Protein AF-A0A7S1G1P3-F1 (afdb_monomer)

Mean predicted aligned error: 8.65 Å

Solvent-accessible surface area (backbone atoms only — not comparable to full-atom values): 6107 Å² total; per-residue (Å²): 116,86,76,83,91,70,90,75,83,54,89,84,51,99,64,79,56,70,64,37,53,51,35,52,49,50,38,51,23,57,80,69,74,58,59,84,65,50,60,78,33,74,51,62,45,74,38,72,43,74,49,76,88,55,63,95,82,72,68,78,64,84,63,53,58,54,72,65,52,28,57,66,38,24,39,43,81,75,48,73,45,83,42,78,77,54,98,47,34,32,32,30,44,36,32,26,42,24,77,84

Nearest PDB structures (foldseek):
  8i9x-assembly1_LN  TM=5.330E-01  e=1.629E-01  Thermochaetoides thermophila DSM 1495
  8ir1-assembly1_U  TM=5.498E-01  e=3.308E-01  Homo sapiens
  2n51-assembly1_A  TM=3.935E-01  e=1.853E-01  Homo sapiens
  5tvo-assembly1_A  TM=5.777E-01  e=4.072E+00  Trypanosoma brucei brucei
  5tvf-assembly2_D  TM=5.691E-01  e=5.268E+00  Trypanosoma brucei brucei TREU927

pLDDT: mean 78.27, std 16.66, range [43.56, 96.25]

Sequence (100 aa):
ADPPYGVRERLDDSGSPPLAELFASVVSDRNDRTRLLRKGGRLVAFVPDRKDGMEQGEHFEGGLPSAELMRDAGLVLVDQKEQPLNLNFSRWLVVFDCVK

Structure (mmCIF, N/CA/C/O backbone):
data_AF-A0A7S1G1P3-F1
#
_entry.id   AF-A0A7S1G1P3-F1
#
loop_
_atom_site.group_PDB
_atom_site.id
_atom_site.type_symbol
_atom_site.label_atom_id
_atom_site.label_alt_id
_atom_site.label_comp_id
_atom_site.label_asym_id
_atom_site.label_entity_id
_atom_site.label_seq_id
_atom_site.pdbx_PDB_ins_code
_atom_site.Cartn_x
_atom_site.Cartn_y
_atom_site.Cartn_z
_atom_site.occupancy
_atom_site.B_iso_or_equiv
_atom_site.auth_seq_id
_atom_site.auth_comp_id
_atom_site.auth_asym_id
_atom_site.auth_atom_id
_atom_site.pdbx_PDB_model_num
ATOM 1 N N . ALA A 1 1 ? -9.854 -2.751 -6.713 1.00 47.47 1 ALA A N 1
ATOM 2 C CA . ALA A 1 1 ? -10.068 -2.320 -8.109 1.00 47.47 1 ALA A CA 1
ATOM 3 C C . ALA A 1 1 ? -8.699 -2.195 -8.761 1.00 47.47 1 ALA A C 1
ATOM 5 O O . ALA A 1 1 ? -7.776 -1.821 -8.051 1.00 47.47 1 ALA A O 1
ATOM 6 N N . ASP A 1 2 ? -8.556 -2.568 -10.034 1.00 53.44 2 ASP A N 1
ATOM 7 C CA . ASP A 1 2 ? -7.295 -2.459 -10.784 1.00 53.44 2 ASP A CA 1
ATOM 8 C C . ASP A 1 2 ? -7.208 -1.038 -11.379 1.00 53.44 2 ASP A C 1
ATOM 10 O O . ASP A 1 2 ? -8.034 -0.718 -12.240 1.00 53.44 2 ASP A O 1
ATOM 14 N N . PRO A 1 3 ? -6.351 -0.139 -10.858 1.00 53.91 3 PRO A N 1
ATOM 15 C CA . PRO A 1 3 ? -6.314 1.247 -11.313 1.00 53.91 3 PRO A CA 1
ATOM 16 C C . PRO A 1 3 ? -5.807 1.348 -12.765 1.00 53.91 3 PRO A C 1
ATOM 18 O O . PRO A 1 3 ? -5.078 0.476 -13.236 1.00 53.91 3 PRO A O 1
ATOM 21 N N . PRO A 1 4 ? -6.205 2.392 -13.514 1.00 55.41 4 PRO A N 1
ATOM 22 C CA . PRO A 1 4 ? -5.819 2.537 -14.914 1.00 55.41 4 PRO A CA 1
ATOM 23 C C . PRO A 1 4 ? -4.315 2.826 -15.070 1.00 55.41 4 PRO A C 1
ATOM 25 O O . PRO A 1 4 ? -3.849 3.901 -14.707 1.00 55.41 4 PRO A O 1
ATOM 28 N N . TYR A 1 5 ? -3.586 1.915 -15.722 1.00 55.66 5 TYR A N 1
ATOM 29 C CA . TYR A 1 5 ? -2.137 2.017 -16.009 1.00 55.66 5 TYR A CA 1
ATOM 30 C C . TYR A 1 5 ? -1.768 2.910 -17.204 1.00 55.66 5 TYR A C 1
ATOM 32 O O . TYR A 1 5 ? -0.683 2.812 -17.776 1.00 55.66 5 TYR A O 1
ATOM 40 N N . GLY A 1 6 ? -2.689 3.755 -17.654 1.00 45.62 6 GLY A N 1
ATOM 41 C CA . GLY A 1 6 ? -2.509 4.569 -18.846 1.00 45.62 6 GLY A CA 1
ATOM 42 C C . GLY A 1 6 ? -2.400 6.037 -18.483 1.00 45.62 6 GLY A C 1
ATOM 43 O O . 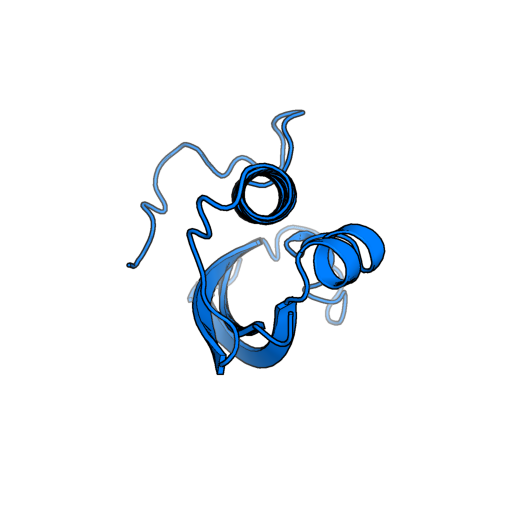GLY A 1 6 ? -3.397 6.651 -18.127 1.00 45.62 6 GLY A O 1
ATOM 44 N N . VAL A 1 7 ? -1.214 6.612 -18.684 1.00 43.56 7 VAL A N 1
ATOM 45 C CA . VAL A 1 7 ? -0.962 8.058 -18.862 1.00 43.56 7 VAL A CA 1
ATOM 46 C C . VAL A 1 7 ? -0.723 8.900 -17.593 1.00 43.56 7 VAL A C 1
ATOM 48 O O . VAL A 1 7 ? -0.089 9.942 -17.718 1.00 43.56 7 VAL A O 1
ATOM 51 N N . ARG A 1 8 ? -1.104 8.477 -16.377 1.00 46.38 8 ARG A N 1
ATOM 52 C CA . ARG A 1 8 ? -0.912 9.303 -15.153 1.00 46.38 8 ARG A CA 1
ATOM 53 C C . ARG A 1 8 ? 0.141 8.843 -14.144 1.00 46.38 8 ARG A C 1
ATOM 55 O O . ARG A 1 8 ? 0.434 9.589 -13.223 1.00 46.38 8 ARG A O 1
ATOM 62 N N . GLU A 1 9 ? 0.766 7.689 -14.340 1.00 47.19 9 GLU A N 1
ATOM 63 C CA . GLU A 1 9 ? 1.878 7.226 -13.493 1.00 47.19 9 GL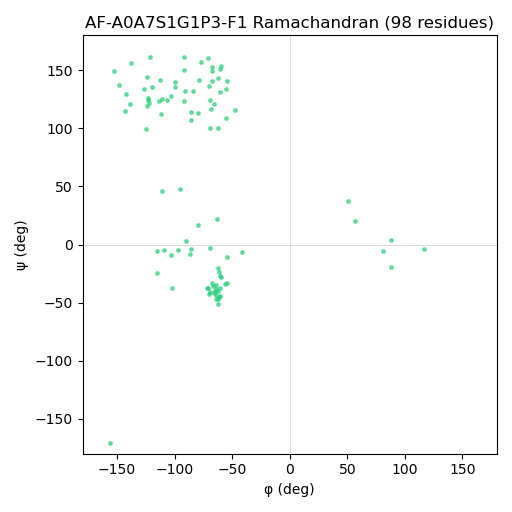U A CA 1
ATOM 64 C C . GLU A 1 9 ? 3.230 7.585 -14.123 1.00 47.19 9 GLU A C 1
ATOM 66 O O . GLU A 1 9 ? 4.132 6.757 -14.260 1.00 47.19 9 GLU A O 1
ATOM 71 N N . ARG A 1 10 ? 3.368 8.839 -14.565 1.00 45.38 10 ARG A N 1
ATOM 72 C CA . ARG A 1 10 ? 4.699 9.423 -14.697 1.00 45.38 10 ARG A CA 1
ATOM 73 C C . ARG A 1 10 ? 5.223 9.612 -13.276 1.00 45.38 10 ARG A C 1
ATOM 75 O O . ARG A 1 10 ? 4.844 10.563 -12.607 1.00 45.38 10 ARG A O 1
ATOM 82 N N . LEU A 1 11 ? 6.076 8.690 -12.826 1.00 50.81 11 LEU A N 1
ATOM 83 C CA . LEU A 1 11 ? 6.924 8.834 -11.628 1.00 50.81 11 LEU A CA 1
ATOM 84 C C . LEU A 1 11 ? 7.795 10.112 -11.679 1.00 50.81 11 LEU A C 1
ATOM 86 O O . LEU A 1 11 ? 8.416 10.492 -10.695 1.00 50.81 11 LEU A O 1
ATOM 90 N N . ASP A 1 12 ? 7.830 10.753 -12.845 1.00 50.75 12 ASP A N 1
ATOM 91 C CA . ASP A 1 12 ? 8.484 11.999 -13.210 1.00 50.75 12 ASP A CA 1
ATOM 92 C C . ASP A 1 12 ? 7.646 13.277 -12.945 1.00 50.75 12 ASP A C 1
ATOM 94 O O . ASP A 1 12 ? 8.197 14.373 -13.048 1.00 50.75 12 ASP A O 1
ATOM 98 N N . ASP A 1 13 ? 6.362 13.179 -12.565 1.00 48.84 13 ASP A N 1
ATOM 99 C CA . ASP A 1 13 ? 5.561 14.345 -12.153 1.00 48.84 13 ASP A CA 1
ATOM 100 C C . ASP A 1 13 ? 5.658 14.567 -10.634 1.00 48.84 13 ASP A C 1
ATOM 102 O O . ASP A 1 13 ? 5.481 13.652 -9.836 1.00 48.84 13 ASP A O 1
ATOM 106 N N . SER A 1 14 ? 5.911 15.812 -10.234 1.00 52.28 14 SER A N 1
ATOM 107 C CA . SER A 1 14 ? 6.185 16.318 -8.876 1.00 52.28 14 SER A CA 1
ATOM 108 C C . SER A 1 14 ? 5.046 16.174 -7.842 1.00 52.28 14 SER A C 1
ATOM 110 O O . SER A 1 14 ? 5.004 16.908 -6.851 1.00 52.28 14 SER A O 1
ATOM 112 N N . GLY A 1 15 ? 4.107 15.255 -8.068 1.00 60.06 15 GLY A N 1
ATOM 113 C CA . GLY A 1 15 ? 2.972 14.955 -7.201 1.00 60.06 15 GLY A CA 1
ATOM 114 C C . GLY A 1 15 ? 3.256 13.837 -6.196 1.00 60.06 15 GLY A C 1
ATOM 115 O O . GLY A 1 15 ? 4.170 13.032 -6.356 1.00 60.06 15 GLY A O 1
ATOM 116 N N . SER A 1 16 ? 2.442 13.773 -5.140 1.00 66.44 16 SER A N 1
ATOM 117 C CA . SER A 1 16 ? 2.456 12.620 -4.234 1.00 66.44 16 SER A CA 1
ATOM 118 C C . SER A 1 16 ? 1.935 11.378 -4.973 1.00 66.44 16 SER A C 1
ATOM 120 O O . SER A 1 16 ? 0.967 11.497 -5.725 1.00 66.44 16 SER A O 1
ATOM 122 N N . PRO A 1 17 ? 2.514 10.179 -4.767 1.00 75.62 17 PRO A N 1
ATOM 123 C CA . PRO A 1 17 ? 1.981 8.956 -5.358 1.00 75.62 17 PRO A CA 1
ATOM 124 C C . PRO A 1 17 ? 0.497 8.775 -4.991 1.00 75.62 17 PRO A C 1
ATOM 126 O O . PRO A 1 17 ? 0.141 9.004 -3.831 1.00 75.62 17 PRO A O 1
ATOM 129 N N . PRO A 1 18 ? -0.375 8.296 -5.901 1.00 82.75 18 PRO A N 1
ATOM 130 C CA . PRO A 1 18 ? -1.805 8.130 -5.613 1.00 82.75 18 PRO A CA 1
ATOM 131 C C . PRO A 1 18 ? -2.092 7.280 -4.367 1.00 82.75 18 PRO A C 1
ATOM 133 O O . PRO A 1 18 ? -3.048 7.527 -3.631 1.00 82.75 18 PRO A O 1
ATOM 136 N N . LEU A 1 19 ? -1.239 6.287 -4.091 1.00 87.56 19 LEU A N 1
ATOM 137 C CA . LEU A 1 19 ? -1.342 5.468 -2.885 1.00 87.56 19 LEU A CA 1
ATOM 138 C C . LEU A 1 19 ? -1.054 6.279 -1.608 1.00 87.56 19 LEU A C 1
ATOM 140 O O . LEU A 1 19 ? -1.711 6.066 -0.593 1.00 87.56 19 LEU A O 1
ATOM 144 N N . ALA A 1 20 ? -0.131 7.242 -1.656 1.00 87.94 20 ALA A N 1
ATOM 145 C CA . ALA A 1 2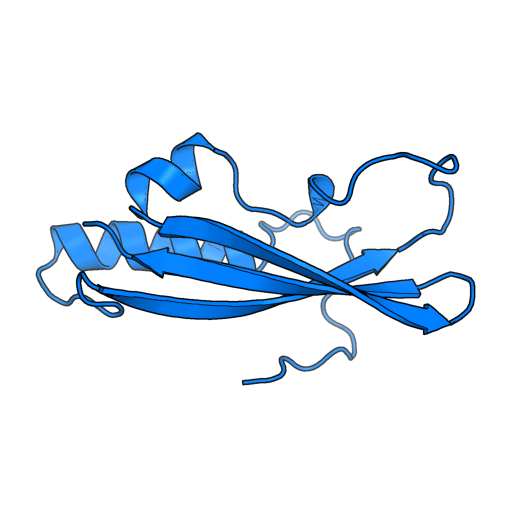0 ? 0.127 8.152 -0.544 1.00 87.94 20 ALA A CA 1
ATOM 146 C C . ALA A 1 20 ? -1.052 9.119 -0.322 1.00 87.94 20 ALA A C 1
ATOM 148 O O . ALA A 1 20 ? -1.471 9.314 0.817 1.00 87.94 20 ALA A O 1
ATOM 149 N N . GLU A 1 21 ? -1.657 9.657 -1.386 1.00 88.62 21 GLU A N 1
ATOM 150 C CA . GLU A 1 21 ? -2.860 10.504 -1.276 1.00 88.62 21 GLU A CA 1
ATOM 151 C C . GLU A 1 21 ? -4.053 9.745 -0.670 1.00 88.62 21 GLU A C 1
ATOM 153 O O . GLU A 1 21 ? -4.779 10.267 0.186 1.00 88.62 21 GLU A O 1
ATOM 158 N N . LEU A 1 22 ? -4.227 8.475 -1.053 1.00 90.19 22 LEU A N 1
ATOM 159 C CA . LEU A 1 22 ? -5.224 7.595 -0.447 1.00 90.19 22 LEU A CA 1
ATOM 160 C C . LEU A 1 22 ? -4.966 7.408 1.055 1.00 90.19 22 LEU A C 1
ATOM 162 O O . LEU A 1 22 ? -5.900 7.503 1.850 1.00 90.19 22 LEU A O 1
ATOM 166 N N . PHE A 1 23 ? -3.716 7.178 1.464 1.00 92.19 23 PHE A N 1
ATOM 167 C CA . PHE A 1 23 ? -3.380 7.034 2.882 1.00 92.19 23 PHE A CA 1
ATOM 168 C C . PHE A 1 23 ? -3.619 8.337 3.651 1.00 92.19 23 PHE A C 1
ATOM 170 O O . PHE A 1 23 ? -4.170 8.292 4.748 1.00 92.19 23 PHE A O 1
ATOM 177 N N . ALA A 1 24 ? -3.288 9.495 3.073 1.00 91.19 24 ALA A N 1
ATOM 178 C CA . ALA A 1 24 ? -3.583 10.797 3.670 1.00 91.19 24 ALA A CA 1
ATOM 179 C C . ALA A 1 24 ? -5.097 11.010 3.861 1.00 91.19 24 ALA A C 1
ATOM 181 O O . ALA A 1 24 ? -5.533 11.511 4.898 1.00 91.19 24 ALA A O 1
ATOM 182 N N . SER A 1 25 ? -5.911 10.542 2.912 1.00 89.62 25 SER A N 1
ATOM 183 C CA . SER A 1 25 ? -7.375 10.575 3.020 1.00 89.62 25 SER A CA 1
ATOM 184 C C . SER A 1 25 ? -7.888 9.671 4.146 1.00 89.62 25 SER A C 1
ATOM 186 O O . SER A 1 25 ? -8.749 10.085 4.921 1.00 89.62 25 SER A O 1
ATOM 188 N N . VAL A 1 26 ? -7.310 8.472 4.295 1.00 90.56 26 VAL A N 1
ATOM 189 C CA . VAL A 1 26 ? -7.609 7.558 5.415 1.00 90.56 26 VAL A CA 1
ATOM 190 C C . VAL A 1 26 ? -7.187 8.157 6.762 1.00 90.56 26 VAL A C 1
ATOM 192 O O . VAL A 1 26 ? -7.855 7.955 7.772 1.00 90.56 26 VAL A O 1
ATOM 195 N N . VAL A 1 27 ? -6.089 8.916 6.817 1.00 91.06 27 VAL A N 1
ATOM 196 C CA . VAL A 1 27 ? -5.712 9.661 8.031 1.00 91.06 27 VAL A CA 1
ATOM 197 C C . VAL A 1 27 ? -6.764 10.720 8.365 1.00 91.06 27 VAL A C 1
ATOM 199 O O . VAL A 1 27 ? -7.191 10.805 9.517 1.00 91.06 27 VAL A O 1
ATOM 202 N N . SER A 1 28 ? -7.205 11.497 7.372 1.00 89.50 28 SER A N 1
ATOM 203 C CA . SER A 1 28 ? -8.203 12.556 7.564 1.00 89.50 28 SER A CA 1
ATOM 204 C C . SER A 1 28 ? -9.547 12.004 8.053 1.00 89.50 28 SER A C 1
ATOM 206 O O . SER A 1 28 ? -10.086 12.492 9.045 1.00 89.50 28 SER A O 1
ATOM 208 N N . ASP A 1 29 ? -10.058 10.937 7.429 1.00 85.44 29 ASP A N 1
ATOM 209 C CA . ASP A 1 29 ? -11.388 10.380 7.731 1.00 85.44 29 ASP A CA 1
ATOM 210 C C . ASP A 1 29 ? -11.550 9.904 9.188 1.00 85.44 29 ASP A C 1
ATOM 212 O O . ASP A 1 29 ? -12.646 9.915 9.767 1.00 85.44 29 ASP A O 1
ATOM 216 N N . ARG A 1 30 ? -10.435 9.513 9.813 1.00 80.75 30 ARG A N 1
ATOM 217 C CA . ARG A 1 30 ? -10.407 9.010 11.185 1.00 80.75 30 ARG A CA 1
ATOM 218 C C . ARG A 1 30 ? -10.650 10.116 12.181 1.00 80.75 30 ARG A C 1
ATOM 220 O O . ARG A 1 30 ? -11.335 9.880 13.179 1.00 80.75 30 ARG A O 1
ATOM 227 N N . ASN A 1 31 ? -10.112 11.296 11.893 1.00 74.50 31 ASN A N 1
ATOM 228 C CA . ASN A 1 31 ? -10.332 12.488 12.697 1.00 74.50 31 ASN A CA 1
ATOM 229 C C . ASN A 1 31 ? -11.800 12.935 12.597 1.00 74.50 31 ASN A C 1
ATOM 231 O O . ASN A 1 31 ? -12.386 13.335 13.602 1.00 74.50 31 ASN A O 1
ATOM 235 N N . ASP A 1 32 ? -12.428 12.726 11.436 1.00 77.44 32 ASP A N 1
ATOM 236 C CA . ASP A 1 32 ? -13.794 13.172 11.137 1.00 77.44 32 ASP A CA 1
ATOM 237 C C . ASP A 1 32 ? -14.894 12.148 11.492 1.00 77.44 32 ASP A C 1
ATOM 239 O O . ASP A 1 32 ? -16.078 12.385 11.249 1.00 77.44 32 ASP A O 1
ATOM 243 N N . ARG A 1 33 ? -14.537 10.997 12.087 1.00 70.31 33 ARG A N 1
ATOM 244 C CA . ARG A 1 33 ? -15.443 9.860 12.390 1.00 70.31 33 ARG A CA 1
ATOM 245 C C . ARG A 1 33 ? -16.185 9.294 11.164 1.00 70.31 33 ARG A C 1
ATOM 247 O O . ARG A 1 33 ? -17.167 8.568 11.326 1.00 70.31 33 ARG A O 1
ATOM 254 N N . THR A 1 34 ? -15.691 9.539 9.954 1.00 76.38 34 THR A N 1
ATOM 255 C CA . THR A 1 34 ? -16.273 9.104 8.670 1.00 76.38 34 THR A CA 1
ATOM 256 C C . THR A 1 34 ? -15.407 8.037 8.000 1.00 76.38 34 THR A C 1
ATOM 258 O O . THR A 1 34 ? -15.143 8.078 6.805 1.00 76.38 34 THR A O 1
ATOM 261 N N . ARG A 1 35 ? -14.974 7.048 8.793 1.00 79.88 35 ARG A N 1
ATOM 262 C CA . ARG A 1 35 ? -13.989 6.028 8.396 1.00 79.88 35 ARG A CA 1
ATOM 263 C C . ARG A 1 35 ? -14.293 5.388 7.034 1.00 79.88 35 ARG A C 1
ATOM 265 O O . ARG A 1 35 ? -15.263 4.631 6.929 1.00 79.88 35 ARG A O 1
ATOM 272 N N . LEU A 1 36 ? -13.413 5.589 6.050 1.00 79.88 36 LEU A N 1
ATOM 273 C CA . LEU A 1 36 ? -13.464 4.920 4.746 1.00 79.88 36 LEU A CA 1
ATOM 274 C C . LEU A 1 36 ? -13.085 3.443 4.883 1.00 79.88 36 LEU A C 1
ATOM 276 O O . LEU A 1 36 ? -13.693 2.577 4.253 1.00 79.88 36 LEU A O 1
ATOM 280 N N . LEU A 1 37 ? -12.118 3.143 5.757 1.00 88.62 37 LEU A N 1
ATOM 281 C CA . LEU A 1 37 ? -11.681 1.783 6.056 1.00 88.62 37 LEU A CA 1
ATOM 282 C C . LEU A 1 37 ? -11.784 1.486 7.555 1.00 88.62 37 LEU A C 1
ATOM 284 O O . LEU A 1 37 ? -11.157 2.127 8.400 1.00 88.62 37 LEU A O 1
ATOM 288 N N . ARG A 1 38 ? -12.596 0.483 7.902 1.00 89.31 38 ARG A N 1
ATOM 289 C CA . ARG A 1 38 ? -12.795 0.050 9.293 1.00 89.31 38 ARG A CA 1
ATOM 290 C C . ARG A 1 38 ? -11.614 -0.787 9.788 1.00 89.31 38 ARG A C 1
ATOM 292 O O . ARG A 1 38 ? -10.937 -1.432 8.991 1.00 89.31 38 ARG A O 1
ATOM 299 N N . LYS A 1 39 ? -11.425 -0.839 11.111 1.00 91.06 39 LYS A N 1
ATOM 300 C CA . LYS A 1 39 ? -10.494 -1.774 11.758 1.00 91.06 39 LYS A CA 1
ATOM 301 C C . LYS A 1 39 ? -10.825 -3.214 11.348 1.00 91.06 39 LYS A C 1
ATOM 303 O O . LYS A 1 39 ? -11.991 -3.603 11.369 1.00 91.06 39 LYS A O 1
ATOM 308 N N . GLY A 1 40 ? -9.805 -3.982 10.978 1.00 91.50 40 GLY A N 1
ATOM 309 C CA . GLY A 1 40 ? -9.926 -5.320 10.392 1.00 91.50 40 GLY A CA 1
ATOM 310 C C . GLY A 1 40 ? -10.241 -5.325 8.892 1.00 91.50 40 GLY A C 1
ATOM 311 O O . GLY A 1 40 ? -10.271 -6.389 8.283 1.00 91.50 40 GLY A O 1
ATOM 312 N N . GLY A 1 41 ? -10.478 -4.159 8.285 1.00 93.50 41 GLY A N 1
ATOM 313 C CA . GLY A 1 41 ? -10.587 -4.013 6.838 1.00 93.50 41 GLY A CA 1
ATOM 314 C C . GLY A 1 41 ? -9.236 -4.188 6.147 1.00 93.50 41 GLY A C 1
ATOM 315 O O . GLY A 1 41 ? -8.184 -4.035 6.766 1.00 93.50 41 GLY A O 1
ATOM 316 N N . ARG A 1 42 ? -9.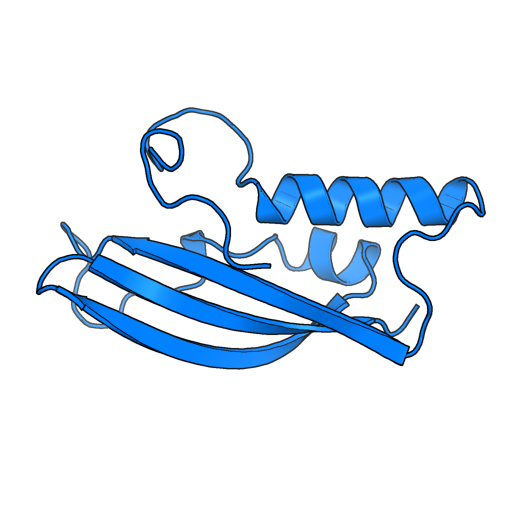280 -4.475 4.846 1.00 95.06 42 ARG A N 1
ATOM 317 C CA . ARG A 1 42 ? -8.100 -4.735 4.021 1.00 95.06 42 ARG A CA 1
ATOM 318 C C . ARG A 1 42 ? -8.088 -3.832 2.797 1.00 95.06 42 ARG A C 1
ATOM 320 O O . ARG A 1 42 ? -9.099 -3.721 2.104 1.00 95.06 42 ARG A O 1
ATOM 327 N N . LEU A 1 43 ? -6.938 -3.229 2.525 1.00 93.94 43 LEU A N 1
ATOM 328 C CA . LEU A 1 43 ? -6.659 -2.508 1.290 1.00 93.94 43 LEU A CA 1
ATOM 329 C C . LEU A 1 43 ? -5.769 -3.380 0.406 1.00 93.94 43 LEU A C 1
ATOM 331 O O . LEU A 1 43 ? -4.723 -3.849 0.844 1.00 93.94 43 LEU A O 1
ATOM 335 N N . VAL A 1 44 ? -6.186 -3.586 -0.841 1.00 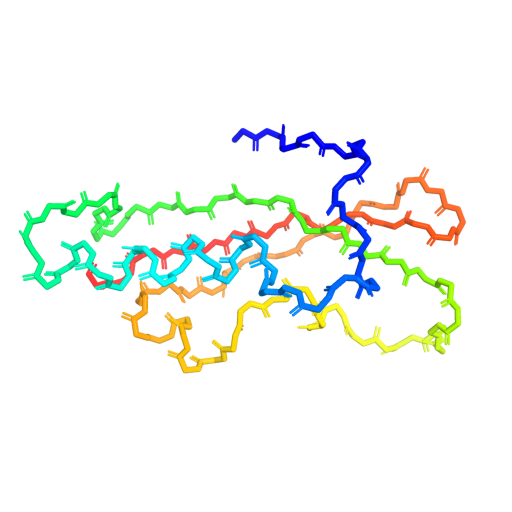93.81 44 VAL A N 1
ATOM 336 C CA . VAL A 1 44 ? -5.385 -4.268 -1.862 1.00 93.81 44 VAL A CA 1
ATOM 337 C C . VAL A 1 44 ? -5.228 -3.328 -3.043 1.00 93.81 44 VAL A C 1
ATOM 339 O O . VAL A 1 44 ? -6.231 -2.847 -3.579 1.00 93.81 44 VAL A O 1
ATOM 342 N N . ALA A 1 45 ? -3.986 -3.066 -3.432 1.00 90.88 45 ALA A N 1
ATOM 343 C CA . ALA A 1 45 ? -3.655 -2.139 -4.504 1.00 90.88 45 ALA A CA 1
ATOM 344 C C . ALA A 1 45 ? -2.547 -2.707 -5.390 1.00 90.88 45 ALA A C 1
ATOM 346 O O . ALA A 1 45 ? -1.765 -3.553 -4.960 1.00 90.88 45 ALA A O 1
ATOM 347 N N . PHE A 1 46 ? -2.496 -2.228 -6.628 1.00 88.62 46 PHE A N 1
ATOM 348 C CA . PHE A 1 46 ? -1.335 -2.412 -7.480 1.00 88.62 46 PHE A CA 1
ATOM 349 C C . PHE A 1 46 ? -0.490 -1.145 -7.464 1.00 88.62 46 PHE A C 1
ATOM 351 O O . PHE A 1 46 ? -1.041 -0.046 -7.493 1.00 88.62 46 PHE A O 1
ATOM 358 N N . VAL A 1 47 ? 0.827 -1.315 -7.429 1.00 85.81 47 VAL A N 1
ATOM 359 C CA . VAL A 1 47 ? 1.800 -0.224 -7.483 1.00 85.81 47 VAL A CA 1
ATOM 360 C C . VAL A 1 47 ? 2.722 -0.469 -8.679 1.00 85.81 47 VAL A C 1
ATOM 362 O O . VAL A 1 47 ? 3.319 -1.547 -8.756 1.00 85.81 47 VAL A O 1
ATOM 365 N N . PRO A 1 48 ? 2.807 0.463 -9.640 1.00 81.62 48 PRO A N 1
ATOM 366 C CA . PRO A 1 48 ? 3.709 0.339 -10.779 1.00 81.62 48 PRO A CA 1
ATOM 367 C C . PRO A 1 48 ? 5.168 0.427 -10.327 1.00 81.62 48 PRO A C 1
ATOM 369 O O . PRO A 1 48 ? 5.496 1.135 -9.379 1.00 81.62 48 PRO A O 1
ATOM 372 N N . ASP A 1 49 ? 6.047 -0.256 -11.046 1.00 78.88 49 ASP A N 1
ATOM 373 C CA . ASP A 1 49 ? 7.480 -0.240 -10.786 1.00 78.88 49 ASP A CA 1
ATOM 374 C C . ASP A 1 49 ? 8.244 -0.289 -12.115 1.00 78.88 49 ASP A C 1
ATOM 376 O O . ASP A 1 49 ? 8.129 -1.249 -12.889 1.00 78.88 49 ASP A O 1
ATOM 380 N N . ARG A 1 50 ? 8.967 0.793 -12.425 1.00 73.94 50 ARG A N 1
ATOM 381 C CA . ARG A 1 50 ? 9.795 0.899 -13.633 1.00 73.94 50 ARG A CA 1
ATOM 382 C C . ARG A 1 50 ? 11.205 0.438 -13.305 1.00 73.94 50 ARG A C 1
ATOM 384 O O . ARG A 1 50 ? 11.855 1.005 -12.440 1.00 73.94 50 ARG A O 1
ATOM 391 N N . LYS A 1 51 ? 11.684 -0.550 -14.056 1.00 68.06 51 LYS A N 1
ATOM 392 C CA . LYS A 1 51 ? 13.033 -1.119 -13.927 1.00 68.06 51 LYS A CA 1
ATOM 393 C C . LYS A 1 51 ? 14.077 -0.339 -14.728 1.00 68.06 51 LYS A C 1
ATOM 395 O O . LYS A 1 51 ? 15.260 -0.668 -14.694 1.00 68.06 51 LYS A O 1
ATOM 400 N N . ASP A 1 52 ? 13.646 0.672 -15.478 1.00 59.78 52 ASP A N 1
ATOM 401 C CA . ASP A 1 52 ? 14.470 1.522 -16.327 1.00 59.78 52 ASP A CA 1
ATOM 402 C C . ASP A 1 52 ? 15.501 2.279 -15.464 1.00 59.78 52 ASP A C 1
ATOM 404 O O . ASP A 1 52 ? 15.183 3.287 -14.840 1.00 59.78 52 ASP A O 1
ATOM 408 N N . GLY A 1 53 ? 16.748 1.802 -15.429 1.00 54.53 53 GLY A N 1
ATOM 409 C CA . GLY A 1 53 ? 17.844 2.469 -14.716 1.00 54.53 53 GLY A CA 1
ATOM 410 C C . GLY A 1 53 ? 18.014 2.094 -13.239 1.00 54.53 53 GLY A C 1
ATOM 411 O O . GLY A 1 53 ? 18.909 2.646 -12.608 1.00 54.53 53 GLY A O 1
ATOM 412 N N . MET A 1 54 ? 17.227 1.150 -12.710 1.00 51.97 54 MET A N 1
ATOM 413 C CA . MET A 1 54 ? 17.474 0.553 -11.392 1.00 51.97 54 MET A CA 1
ATOM 414 C C . MET A 1 54 ? 18.493 -0.583 -11.505 1.00 51.97 54 MET A C 1
ATOM 416 O O . MET A 1 54 ? 18.376 -1.465 -12.365 1.00 51.97 54 MET A O 1
ATOM 420 N N . GLU A 1 55 ? 19.498 -0.581 -10.631 1.00 50.88 55 GLU A N 1
ATOM 421 C CA . GLU A 1 55 ? 20.389 -1.729 -10.482 1.00 50.88 55 GLU A CA 1
ATOM 422 C C . GLU A 1 55 ? 19.579 -2.945 -10.001 1.00 50.88 55 GLU A C 1
ATOM 424 O O . GLU A 1 55 ? 18.629 -2.820 -9.225 1.00 50.88 55 GLU A O 1
ATOM 429 N N . GLN A 1 56 ? 19.921 -4.146 -10.485 1.00 46.06 56 GLN A N 1
ATOM 430 C CA . GLN A 1 56 ? 19.256 -5.376 -10.048 1.00 46.06 56 GLN A CA 1
ATOM 431 C C . GLN A 1 56 ? 19.348 -5.500 -8.519 1.00 46.06 56 GLN A C 1
ATOM 433 O O . GLN A 1 56 ? 20.419 -5.781 -7.988 1.00 46.06 56 GLN A O 1
ATOM 438 N N . GLY A 1 57 ? 18.221 -5.319 -7.826 1.00 48.12 57 GLY A N 1
ATOM 439 C CA . GLY A 1 57 ? 18.145 -5.395 -6.365 1.00 48.12 57 GLY A CA 1
ATOM 440 C C . GLY A 1 57 ? 17.745 -4.097 -5.663 1.00 48.12 57 GLY A C 1
ATOM 441 O O . GLY A 1 57 ? 17.554 -4.133 -4.449 1.00 48.12 57 GLY A O 1
ATOM 442 N N . GLU A 1 58 ? 17.566 -2.979 -6.377 1.00 50.88 58 GLU A N 1
ATOM 443 C CA . GLU A 1 58 ? 16.933 -1.800 -5.779 1.00 50.88 58 GLU A CA 1
ATOM 444 C C . GLU A 1 58 ? 15.446 -2.071 -5.513 1.00 50.88 58 GLU A C 1
ATOM 446 O O . GLU A 1 58 ? 14.695 -2.554 -6.362 1.00 50.88 58 GLU A O 1
ATOM 451 N N . HIS A 1 59 ? 15.060 -1.872 -4.255 1.00 54.62 59 HIS A N 1
ATOM 452 C CA . HIS A 1 59 ? 13.803 -2.342 -3.696 1.00 54.62 59 HIS A CA 1
ATOM 453 C C . HIS A 1 59 ? 12.618 -1.445 -4.091 1.00 54.62 59 HIS A C 1
ATOM 455 O O . HIS A 1 59 ? 12.699 -0.222 -4.042 1.00 54.62 59 HIS A O 1
ATOM 461 N N . PHE A 1 60 ? 11.478 -2.093 -4.347 1.00 64.69 60 PHE A N 1
ATOM 462 C CA . PHE A 1 60 ? 10.107 -1.595 -4.572 1.00 64.69 60 PHE A CA 1
ATOM 463 C C . PHE A 1 60 ? 9.594 -0.441 -3.665 1.00 64.69 60 PHE A C 1
ATOM 465 O O . PHE A 1 60 ? 8.512 0.108 -3.877 1.00 64.69 60 PHE A O 1
ATOM 472 N N . GLU A 1 61 ? 10.344 -0.028 -2.646 1.00 65.19 61 GLU A N 1
ATOM 473 C CA . GLU A 1 61 ? 9.916 0.954 -1.645 1.00 65.19 61 GLU A CA 1
ATOM 474 C C . GLU A 1 61 ? 9.602 2.344 -2.225 1.00 65.19 61 GLU A C 1
ATOM 476 O O . GLU A 1 61 ? 8.844 3.093 -1.611 1.00 65.19 61 GLU A O 1
ATOM 481 N N . GLY A 1 62 ? 10.098 2.676 -3.424 1.00 65.19 62 GLY A N 1
ATOM 482 C CA . GLY A 1 62 ? 9.849 3.968 -4.076 1.00 65.19 62 GLY A CA 1
ATOM 483 C C . GLY A 1 62 ? 8.374 4.265 -4.388 1.00 65.19 62 GLY A C 1
ATOM 484 O O . GLY A 1 62 ? 7.994 5.431 -4.481 1.00 65.19 62 GLY A O 1
ATOM 485 N N . GLY A 1 63 ? 7.529 3.236 -4.519 1.00 72.81 63 GLY A N 1
ATOM 486 C CA . GLY A 1 63 ? 6.093 3.388 -4.790 1.00 72.81 63 GLY A CA 1
ATOM 487 C C . GLY A 1 63 ? 5.192 3.317 -3.550 1.00 72.81 63 GLY A C 1
ATOM 488 O O . GLY A 1 63 ? 3.974 3.490 -3.662 1.00 72.81 63 GLY A O 1
ATOM 489 N N . LEU A 1 64 ? 5.759 3.039 -2.372 1.00 84.31 64 LEU A N 1
ATOM 490 C CA . LEU A 1 64 ? 5.008 2.868 -1.131 1.00 84.31 64 LEU A CA 1
ATOM 491 C C . LEU A 1 64 ? 4.877 4.185 -0.345 1.00 84.31 64 LEU A C 1
ATOM 493 O O . LEU A 1 64 ? 5.763 5.038 -0.396 1.00 84.31 64 LEU A O 1
ATOM 497 N N . PRO A 1 65 ? 3.791 4.369 0.431 1.00 87.50 65 PRO A N 1
ATOM 498 C CA . PRO A 1 65 ? 3.700 5.471 1.383 1.00 87.50 65 PRO A CA 1
ATOM 499 C C . PRO A 1 65 ? 4.824 5.403 2.425 1.00 87.50 65 PRO A C 1
ATOM 501 O O . PRO A 1 65 ? 5.293 4.321 2.773 1.00 87.50 65 PRO A O 1
ATOM 504 N N . SER A 1 66 ? 5.210 6.549 2.993 1.00 89.31 66 SER A N 1
ATOM 5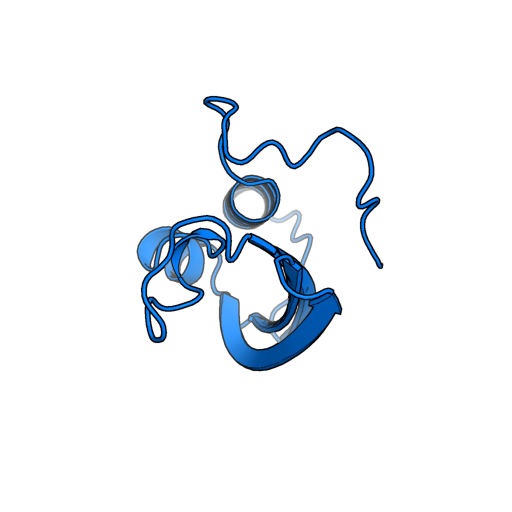05 C CA . SER A 1 66 ? 6.208 6.578 4.069 1.00 89.31 66 SER A CA 1
ATOM 506 C C . SER A 1 66 ? 5.743 5.780 5.294 1.00 89.31 66 SER A C 1
ATOM 508 O O . SER A 1 66 ? 4.548 5.700 5.589 1.00 89.31 66 SER A O 1
ATOM 510 N N . ALA A 1 67 ? 6.683 5.223 6.062 1.00 90.12 67 ALA A N 1
ATOM 511 C CA . ALA A 1 67 ? 6.365 4.460 7.275 1.00 90.12 67 ALA A CA 1
ATOM 512 C C . ALA A 1 67 ? 5.534 5.263 8.294 1.00 90.12 67 ALA A C 1
ATOM 514 O O . ALA A 1 67 ? 4.665 4.713 8.972 1.00 90.12 67 ALA A O 1
ATOM 515 N N . GLU A 1 68 ? 5.774 6.573 8.377 1.00 92.69 68 GLU A N 1
ATOM 516 C CA . GLU A 1 68 ? 4.972 7.500 9.175 1.00 92.69 68 GLU A CA 1
ATOM 517 C C . GLU A 1 68 ? 3.524 7.557 8.688 1.00 92.69 68 GLU A C 1
ATOM 519 O O . GLU A 1 68 ? 2.604 7.320 9.471 1.00 92.69 68 GLU A O 1
ATOM 524 N N . LEU A 1 69 ? 3.322 7.765 7.387 1.00 92.25 69 LEU A N 1
ATOM 525 C CA . LEU A 1 69 ? 1.991 7.839 6.805 1.00 92.25 69 LEU A CA 1
ATOM 526 C C . LEU A 1 69 ? 1.240 6.505 6.932 1.00 92.25 69 LEU A C 1
ATOM 528 O O . LEU A 1 69 ? 0.056 6.498 7.258 1.00 92.25 69 LEU A O 1
ATOM 532 N N . MET A 1 70 ? 1.923 5.368 6.765 1.00 93.19 70 MET A N 1
ATOM 533 C CA . MET A 1 70 ? 1.350 4.035 7.001 1.00 93.19 70 MET A CA 1
ATOM 534 C C . MET A 1 70 ? 0.902 3.846 8.456 1.00 93.19 70 MET A C 1
ATOM 536 O O . MET A 1 70 ? -0.214 3.390 8.721 1.00 93.19 70 MET A O 1
ATOM 540 N N . ARG A 1 71 ? 1.738 4.250 9.420 1.00 94.12 71 ARG A N 1
ATOM 541 C CA . ARG A 1 71 ? 1.430 4.181 10.856 1.00 94.12 71 ARG A CA 1
ATOM 542 C C . ARG A 1 71 ? 0.249 5.075 11.223 1.00 94.12 71 ARG A C 1
ATOM 544 O O . ARG A 1 71 ? -0.629 4.653 11.989 1.00 94.12 71 ARG A O 1
ATOM 551 N N . ASP A 1 72 ? 0.200 6.289 10.697 1.00 93.19 72 ASP A N 1
ATOM 552 C CA . ASP A 1 72 ? -0.860 7.254 10.987 1.00 93.19 72 ASP A CA 1
ATOM 553 C C . ASP A 1 72 ? -2.177 6.804 10.343 1.00 93.19 72 ASP A C 1
ATOM 555 O O . ASP A 1 72 ? -3.211 6.728 11.020 1.00 93.19 72 ASP A O 1
ATOM 559 N N . ALA A 1 73 ? -2.103 6.319 9.098 1.00 92.50 73 ALA A N 1
ATOM 560 C CA . ALA A 1 73 ? -3.186 5.641 8.391 1.00 92.50 73 ALA A CA 1
ATOM 561 C C . ALA A 1 73 ? -3.499 4.260 8.973 1.00 92.50 73 ALA A C 1
ATOM 563 O O . ALA A 1 73 ? -4.485 3.647 8.583 1.00 92.50 73 ALA A O 1
ATOM 564 N N . GLY A 1 74 ? -2.762 3.774 9.983 1.00 94.31 74 GLY A N 1
ATOM 565 C CA . GLY A 1 74 ? -3.001 2.499 10.673 1.00 94.31 74 GLY A CA 1
ATOM 566 C C . GLY A 1 74 ? -3.149 1.322 9.718 1.00 94.31 74 GLY A C 1
ATOM 567 O O . GLY A 1 74 ? -4.007 0.471 9.943 1.00 94.31 74 GLY A O 1
ATOM 568 N N . LEU A 1 75 ? -2.367 1.344 8.647 1.00 95.12 75 LEU A N 1
ATOM 569 C CA . LEU A 1 75 ? -2.315 0.348 7.594 1.00 95.12 75 LEU A CA 1
ATOM 570 C C . LEU A 1 75 ? -0.950 -0.323 7.673 1.00 95.12 75 LEU A C 1
ATOM 572 O O . LEU A 1 75 ? 0.078 0.348 7.640 1.00 95.12 75 LEU A O 1
ATOM 576 N N . VAL A 1 76 ? -0.947 -1.642 7.813 1.00 95.25 76 VAL A N 1
ATOM 577 C CA . VAL A 1 76 ? 0.276 -2.443 7.910 1.00 95.25 76 VAL A CA 1
ATOM 578 C C . VAL A 1 76 ? 0.394 -3.267 6.643 1.00 95.25 76 VAL A C 1
ATOM 580 O O . VAL A 1 76 ? -0.547 -3.986 6.318 1.00 95.25 76 VAL A O 1
ATOM 583 N N . LEU A 1 77 ? 1.522 -3.165 5.938 1.00 94.00 77 LEU A N 1
ATOM 584 C CA . LEU A 1 77 ? 1.817 -4.026 4.794 1.00 94.00 77 LEU A CA 1
ATOM 585 C C . LEU A 1 77 ? 1.972 -5.469 5.291 1.00 94.00 77 LEU A C 1
ATOM 587 O O . LEU A 1 77 ? 2.804 -5.735 6.157 1.00 94.00 77 LEU A O 1
ATOM 591 N N . VAL A 1 78 ? 1.153 -6.381 4.775 1.00 96.06 78 VAL A N 1
ATOM 592 C CA . VAL A 1 78 ? 1.126 -7.792 5.201 1.00 96.06 78 VAL A CA 1
ATOM 593 C C . VAL A 1 78 ? 1.550 -8.757 4.105 1.00 96.06 78 VAL A C 1
ATOM 595 O O . VAL A 1 78 ? 2.001 -9.855 4.414 1.00 96.06 78 VAL A O 1
ATOM 598 N N . ASP A 1 79 ? 1.405 -8.366 2.841 1.00 93.81 79 ASP A N 1
ATOM 599 C CA . ASP A 1 79 ? 1.832 -9.175 1.706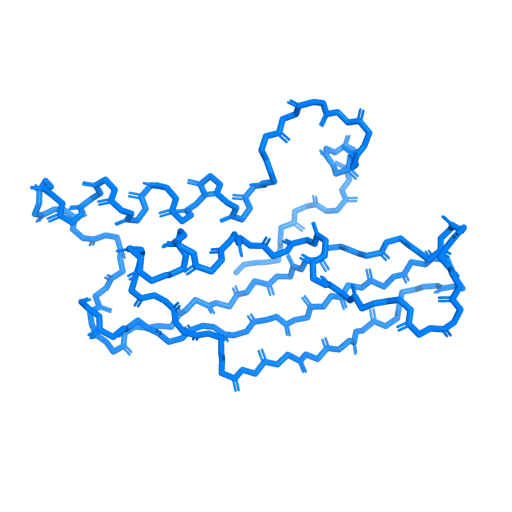 1.00 93.81 79 ASP A CA 1
ATOM 600 C C . ASP A 1 79 ? 2.176 -8.279 0.517 1.00 93.81 79 ASP A C 1
ATOM 602 O O . ASP A 1 79 ? 1.596 -7.200 0.339 1.00 93.81 79 ASP A O 1
ATOM 606 N N . GLN A 1 80 ? 3.115 -8.742 -0.299 1.00 91.19 80 GLN A N 1
ATOM 607 C CA . GLN A 1 80 ? 3.466 -8.107 -1.556 1.00 91.19 80 GLN A CA 1
ATOM 608 C C . GLN A 1 80 ? 3.917 -9.146 -2.576 1.00 91.19 80 GLN A C 1
ATOM 610 O O . GLN A 1 80 ? 4.692 -10.056 -2.274 1.00 91.19 80 GLN A O 1
ATOM 615 N N . LYS A 1 81 ? 3.456 -8.988 -3.813 1.00 90.00 81 LYS A N 1
ATOM 616 C CA . LYS A 1 81 ? 3.800 -9.892 -4.905 1.00 90.00 81 LYS A CA 1
ATOM 617 C C . LYS A 1 81 ? 4.077 -9.125 -6.184 1.00 90.00 81 LYS A C 1
ATOM 619 O O . LYS A 1 81 ? 3.192 -8.454 -6.712 1.00 90.00 81 LYS A O 1
ATOM 624 N N . GLU A 1 82 ? 5.282 -9.294 -6.712 1.00 88.00 82 GLU A N 1
ATOM 625 C CA . GLU A 1 82 ? 5.645 -8.761 -8.018 1.00 88.00 82 GLU A CA 1
ATOM 626 C C . GLU A 1 82 ? 4.912 -9.512 -9.140 1.00 88.00 82 GLU A C 1
ATOM 628 O O . GLU A 1 82 ? 4.823 -10.745 -9.159 1.00 88.00 82 GLU A O 1
ATOM 633 N N . GLN A 1 83 ? 4.409 -8.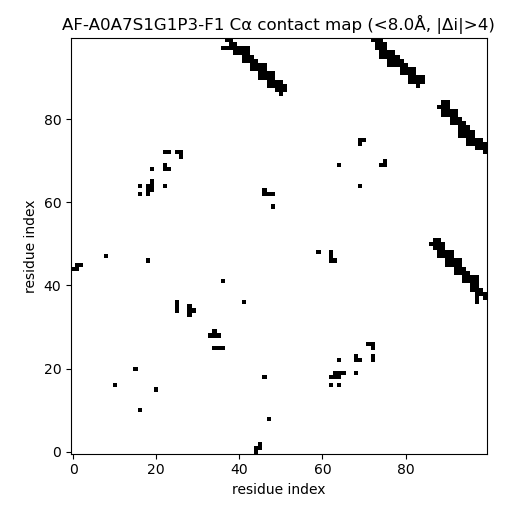754 -10.108 1.00 87.69 83 GLN A N 1
ATOM 634 C CA . GLN A 1 83 ? 3.915 -9.230 -11.387 1.00 87.69 83 GLN A CA 1
ATOM 635 C C . GLN A 1 83 ? 4.657 -8.491 -12.511 1.00 87.69 83 GLN A C 1
ATOM 637 O O . GLN A 1 83 ? 4.281 -7.366 -12.859 1.00 87.69 83 GLN A O 1
ATOM 642 N N . PRO A 1 84 ? 5.684 -9.118 -13.112 1.00 87.94 84 PRO A N 1
ATOM 643 C CA . PRO A 1 84 ? 6.347 -8.578 -14.291 1.00 87.94 84 PRO A CA 1
ATOM 644 C C . PRO A 1 84 ? 5.358 -8.435 -15.451 1.00 87.94 84 PRO A C 1
ATOM 646 O O . PRO A 1 84 ? 4.619 -9.373 -15.760 1.00 87.94 84 PRO A O 1
ATOM 649 N N . LEU A 1 85 ? 5.340 -7.265 -16.088 1.00 83.94 85 LEU A N 1
ATOM 650 C CA . LEU A 1 85 ? 4.502 -6.982 -17.258 1.00 83.94 85 LEU A CA 1
ATOM 651 C C . LEU A 1 85 ? 5.324 -7.028 -18.548 1.00 83.94 85 LEU A C 1
ATOM 653 O O . LEU A 1 85 ? 4.845 -7.510 -19.572 1.00 83.94 85 LEU A O 1
ATOM 657 N N . ASN A 1 86 ? 6.568 -6.553 -18.498 1.00 84.00 86 ASN A N 1
ATOM 658 C CA . ASN A 1 86 ? 7.564 -6.701 -19.556 1.00 84.00 86 ASN A CA 1
ATOM 659 C C . ASN A 1 86 ? 8.986 -6.581 -18.966 1.00 84.00 86 ASN A C 1
ATOM 661 O O . ASN A 1 86 ? 9.156 -6.570 -17.749 1.00 84.00 86 ASN A O 1
ATOM 665 N N . LEU A 1 87 ? 10.010 -6.510 -19.825 1.00 80.62 87 LEU A N 1
ATOM 666 C CA . LEU A 1 87 ? 11.421 -6.445 -19.410 1.00 80.62 87 LEU A CA 1
ATOM 667 C C . LEU A 1 87 ? 11.754 -5.231 -18.527 1.00 80.62 87 LEU A C 1
ATOM 669 O O . LEU A 1 87 ? 12.647 -5.320 -17.692 1.00 80.62 87 LEU A O 1
ATOM 673 N N . ASN A 1 88 ? 11.016 -4.136 -18.689 1.00 80.25 88 ASN A N 1
ATOM 674 C CA . ASN A 1 88 ? 11.310 -2.842 -18.080 1.00 80.25 88 ASN A CA 1
ATOM 675 C C . ASN A 1 88 ? 10.234 -2.413 -17.068 1.00 80.25 88 ASN A C 1
ATOM 677 O O . ASN A 1 88 ? 10.371 -1.399 -16.398 1.00 80.25 88 ASN A O 1
ATOM 681 N N . PHE A 1 89 ? 9.145 -3.169 -16.935 1.00 79.00 89 PHE A N 1
ATOM 682 C CA . PHE A 1 89 ? 8.007 -2.751 -16.129 1.00 79.00 89 PHE A CA 1
ATOM 683 C C . PHE A 1 89 ? 7.392 -3.922 -15.377 1.00 79.00 89 PHE A C 1
ATOM 685 O O . PHE A 1 89 ? 7.033 -4.948 -15.966 1.00 79.00 89 PHE A O 1
ATOM 692 N N . SER A 1 90 ? 7.220 -3.723 -14.078 1.00 84.50 90 SER A N 1
ATOM 693 C CA . SER A 1 90 ? 6.485 -4.604 -13.183 1.00 84.50 90 SER A CA 1
ATOM 694 C C . SER A 1 90 ? 5.350 -3.831 -12.523 1.00 84.50 90 SER A C 1
ATOM 696 O O . SER A 1 90 ? 5.341 -2.604 -12.466 1.00 84.50 90 SER A O 1
ATOM 698 N N . ARG A 1 91 ? 4.376 -4.566 -11.995 1.00 86.00 91 ARG A N 1
ATOM 699 C CA . ARG A 1 91 ? 3.458 -4.041 -10.987 1.00 86.00 91 ARG A CA 1
ATOM 700 C C . ARG A 1 91 ? 3.505 -4.931 -9.763 1.00 86.00 91 ARG A C 1
ATOM 702 O O . ARG A 1 91 ? 3.604 -6.148 -9.888 1.00 86.00 91 ARG A O 1
ATOM 709 N N . TRP A 1 92 ? 3.382 -4.345 -8.592 1.00 87.81 92 TRP A N 1
ATOM 710 C CA . TRP A 1 92 ? 3.349 -5.070 -7.335 1.00 87.81 92 TRP A CA 1
ATOM 711 C C . TRP A 1 92 ? 1.936 -5.076 -6.790 1.00 87.81 92 TRP A C 1
ATOM 713 O O . TRP A 1 92 ? 1.332 -4.023 -6.612 1.00 87.81 92 TRP A O 1
ATOM 723 N N . LEU A 1 93 ? 1.404 -6.264 -6.525 1.00 91.31 93 LEU A N 1
ATOM 724 C CA . LEU A 1 93 ? 0.188 -6.427 -5.747 1.00 91.31 93 LEU A CA 1
ATOM 725 C C . LEU A 1 93 ? 0.556 -6.307 -4.272 1.00 91.31 93 LEU A C 1
ATOM 727 O O . LEU A 1 93 ? 1.248 -7.178 -3.755 1.00 91.31 93 LEU A O 1
ATOM 731 N N . VAL A 1 94 ? 0.086 -5.260 -3.606 1.00 92.06 94 VAL A N 1
ATOM 732 C CA . VAL A 1 94 ? 0.336 -5.006 -2.184 1.00 92.06 94 VAL A CA 1
ATOM 733 C C . VAL A 1 94 ? -0.941 -5.140 -1.376 1.00 92.06 94 VAL A C 1
ATOM 735 O O . VAL A 1 94 ? -2.026 -4.740 -1.813 1.00 92.06 94 VAL A O 1
ATOM 738 N N . VAL A 1 95 ? -0.805 -5.708 -0.184 1.00 95.00 95 VAL A N 1
ATOM 739 C CA . VAL A 1 95 ? -1.909 -5.955 0.739 1.00 95.00 95 VAL A CA 1
ATOM 740 C C . VAL A 1 95 ? -1.608 -5.277 2.063 1.00 95.00 95 VAL A C 1
ATOM 742 O O . VAL A 1 95 ? -0.580 -5.547 2.680 1.00 95.00 95 VAL A O 1
ATOM 745 N N . PHE A 1 96 ? -2.536 -4.442 2.522 1.00 95.75 96 PHE A N 1
ATOM 746 C CA . PHE A 1 96 ? -2.470 -3.787 3.819 1.00 95.75 96 PHE A CA 1
ATOM 747 C C . PHE A 1 96 ? -3.665 -4.162 4.688 1.00 95.75 96 PHE A C 1
ATOM 749 O O . PHE A 1 96 ? -4.810 -4.087 4.235 1.00 95.75 96 PHE A O 1
ATOM 756 N N . ASP A 1 97 ? -3.411 -4.474 5.955 1.00 96.25 97 ASP A N 1
ATOM 757 C CA . ASP A 1 97 ? -4.459 -4.660 6.959 1.00 96.25 97 ASP A CA 1
ATOM 758 C C . ASP A 1 97 ? -4.620 -3.396 7.818 1.00 96.25 97 ASP A C 1
ATOM 760 O O . ASP A 1 97 ? -3.647 -2.785 8.270 1.00 96.25 97 ASP A O 1
ATOM 764 N N . CYS A 1 98 ? -5.873 -2.996 8.046 1.00 94.69 98 CYS A N 1
ATOM 765 C CA . CYS A 1 98 ? -6.233 -1.842 8.863 1.00 94.69 98 CYS A CA 1
ATOM 766 C C . CYS A 1 98 ? -6.319 -2.231 10.340 1.00 94.69 98 CYS A C 1
ATOM 768 O O . CYS A 1 98 ? -7.212 -2.973 10.754 1.00 94.69 98 CYS A O 1
ATOM 770 N N . VAL A 1 99 ? -5.419 -1.696 11.163 1.00 93.94 99 VAL A N 1
ATOM 771 C CA . VAL A 1 99 ? -5.312 -2.043 12.591 1.00 93.94 99 VAL A CA 1
ATOM 772 C C . VAL A 1 99 ? -5.907 -0.989 13.535 1.00 93.94 99 VAL A C 1
ATOM 774 O O . VAL A 1 99 ? -6.058 -1.260 14.731 1.00 93.94 99 VAL A O 1
ATOM 777 N N . LYS A 1 100 ? -6.282 0.187 13.015 1.00 85.44 100 LYS A N 1
ATOM 778 C CA . LYS A 1 100 ? -6.814 1.328 13.784 1.00 85.44 100 LYS A CA 1
ATOM 779 C C . LYS A 1 100 ? -8.281 1.630 13.485 1.00 85.44 100 LYS A C 1
ATOM 781 O O . LYS A 1 100 ? -8.751 1.447 12.345 1.00 85.44 100 LYS A O 1
#

Radius of gyration: 14.26 Å; Cα contacts (8 Å, |Δi|>4): 138; chains: 1; bounding box: 37×26×33 Å

Secondary structu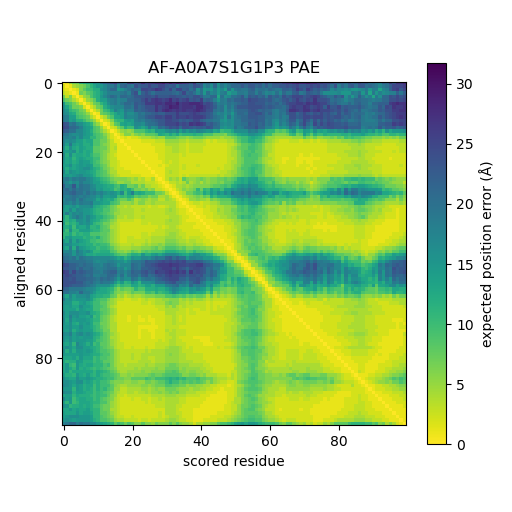re (DSSP, 8-state):
-----SSS--TTSSSPPHHHHHHHHHHHHHHTT--SS-TT-EEEEEEEEE-TT--TT--GGGGSPPHHHHHHTTEEEEEEEEEE-SSSEEEEEEEEEE--

Foldseek 3Di:
DADDPPDPPPVVDPDDQPQLVVLVVLLVCVVVVNHPADAQGKDKYKFKDFQVPDDVPDDPCSRHHDPVSCVSSQWDWDDKDWDDPDPGIIIITTMIGRHD

Organism: NCBI:txid216773